Protein AF-A0A660ULQ8-F1 (afdb_monomer)

Sequence (87 aa):
MTLGRFAKSPLLGCTHDYTEFQAELLPLIEQSHNGKSHHCGKVPTRICEHDRNEIQRNKFRQQLDKAVKNEDYEAAAKLRDQIQALT

Secondary structure (DSSP, 8-state):
--HHHHTT-S--SSHHHHHHTHHHHHHHHHHHTTT-SS------SS--HHHHHHHHHHHHHHHHHHHHHTT-HHHHHHHHHHHHHT-

Foldseek 3Di:
DDPVVCVVPVDDDDPVVCVVCVVVVVVVVCVVVVNDPDCPDDDDPDDDVVVVLVVVLVVLVVVLVVCVVVVVVVSNVVSVVVSVVSD

Structure (mmCIF, N/CA/C/O backbone):
data_AF-A0A660ULQ8-F1
#
_entry.id   AF-A0A660ULQ8-F1
#
loop_
_atom_site.group_PDB
_atom_site.id
_atom_site.type_symbol
_atom_site.label_atom_id
_atom_site.label_alt_id
_atom_site.label_comp_id
_atom_site.label_asym_id
_atom_site.label_entity_id
_atom_site.label_seq_id
_atom_site.pdbx_PDB_ins_code
_atom_site.Cartn_x
_atom_site.Cartn_y
_atom_site.Cartn_z
_atom_site.occupancy
_atom_site.B_iso_or_equiv
_atom_site.auth_seq_id
_atom_site.auth_comp_id
_atom_site.auth_asym_id
_atom_site.auth_atom_id
_atom_site.pdbx_PDB_model_num
ATOM 1 N N . MET A 1 1 ? 17.584 -9.807 -31.759 1.00 59.47 1 MET A N 1
ATOM 2 C CA . MET A 1 1 ? 17.732 -8.335 -31.934 1.00 59.47 1 MET A CA 1
ATOM 3 C C . MET A 1 1 ? 19.020 -7.875 -31.227 1.00 59.47 1 MET A C 1
ATOM 5 O O . MET A 1 1 ? 19.532 -8.651 -30.441 1.00 59.47 1 MET A O 1
ATOM 9 N N . THR A 1 2 ? 19.582 -6.680 -31.469 1.00 64.94 2 THR A N 1
ATOM 10 C CA . THR A 1 2 ? 20.648 -6.101 -30.609 1.00 64.94 2 THR A CA 1
ATOM 11 C C . THR A 1 2 ? 20.087 -4.950 -29.766 1.00 64.94 2 THR A C 1
ATOM 13 O O . THR A 1 2 ? 19.232 -4.204 -30.248 1.00 64.94 2 THR A O 1
ATOM 16 N N . LEU A 1 3 ? 20.580 -4.767 -28.535 1.00 63.84 3 LEU A N 1
ATOM 17 C CA . LEU A 1 3 ? 20.130 -3.717 -27.598 1.00 63.84 3 LEU A CA 1
ATOM 18 C C . LEU A 1 3 ? 20.148 -2.309 -28.207 1.00 63.84 3 LEU A C 1
ATOM 20 O O . LEU A 1 3 ? 19.213 -1.528 -28.036 1.00 63.84 3 LEU A O 1
ATOM 24 N N . GLY A 1 4 ? 21.173 -2.004 -29.010 1.00 64.88 4 GLY A N 1
ATOM 25 C CA . GLY A 1 4 ? 21.291 -0.715 -29.700 1.00 64.88 4 GLY A CA 1
ATOM 26 C C . GLY A 1 4 ? 20.164 -0.428 -30.704 1.00 64.88 4 GLY A C 1
ATOM 27 O O . GLY A 1 4 ? 19.906 0.734 -31.017 1.00 64.88 4 GLY A O 1
ATOM 28 N N . ARG A 1 5 ? 19.466 -1.460 -31.200 1.00 63.78 5 ARG A N 1
ATOM 29 C CA . ARG A 1 5 ? 18.292 -1.314 -32.076 1.00 63.78 5 ARG A CA 1
ATOM 30 C C . ARG A 1 5 ? 16.999 -1.106 -31.278 1.00 63.78 5 ARG A C 1
ATOM 32 O O . ARG A 1 5 ? 16.153 -0.347 -31.740 1.00 63.78 5 ARG A O 1
ATOM 39 N N . PHE A 1 6 ? 16.881 -1.693 -30.083 1.00 63.88 6 PHE A N 1
ATOM 40 C CA . PHE A 1 6 ? 15.757 -1.467 -29.159 1.00 63.88 6 PHE A CA 1
ATOM 41 C C . PHE A 1 6 ? 15.696 -0.012 -28.669 1.00 63.88 6 PHE A C 1
ATOM 43 O O . PHE A 1 6 ? 14.634 0.600 -28.674 1.00 63.88 6 PHE A O 1
ATOM 50 N N . ALA A 1 7 ? 16.844 0.611 -28.379 1.00 62.91 7 ALA A N 1
ATOM 51 C CA . ALA A 1 7 ? 16.892 2.032 -28.010 1.00 62.91 7 ALA A CA 1
ATOM 52 C C . ALA A 1 7 ? 16.298 2.976 -29.082 1.00 62.91 7 ALA A C 1
ATOM 54 O O . ALA A 1 7 ? 15.888 4.091 -28.773 1.00 62.91 7 ALA A O 1
ATOM 55 N N . LYS A 1 8 ? 16.252 2.540 -30.349 1.00 65.62 8 LYS A N 1
ATOM 56 C CA . LYS A 1 8 ? 15.713 3.311 -31.481 1.00 65.62 8 LYS A CA 1
ATOM 57 C C . LYS A 1 8 ? 14.300 2.889 -31.893 1.00 65.62 8 LYS A C 1
ATOM 59 O O . LYS A 1 8 ? 13.672 3.598 -32.674 1.00 65.62 8 LYS A O 1
ATOM 64 N N . SER A 1 9 ? 13.803 1.746 -31.419 1.00 62.59 9 SER A N 1
ATOM 65 C CA . SER A 1 9 ? 12.478 1.232 -31.764 1.00 62.59 9 SER A CA 1
ATOM 66 C C . SER A 1 9 ? 11.898 0.431 -30.593 1.00 62.59 9 SER A C 1
ATOM 68 O O . SER A 1 9 ? 12.492 -0.573 -30.205 1.00 62.59 9 SER A O 1
ATOM 70 N N . PRO A 1 10 ? 10.731 0.820 -30.049 1.00 61.97 10 PRO A N 1
ATOM 71 C CA . PRO A 1 10 ? 10.180 0.241 -28.821 1.00 61.97 10 PRO A CA 1
ATOM 72 C C . PRO A 1 10 ? 9.600 -1.176 -28.986 1.00 61.97 10 PRO A C 1
ATOM 74 O O . PRO A 1 10 ? 9.006 -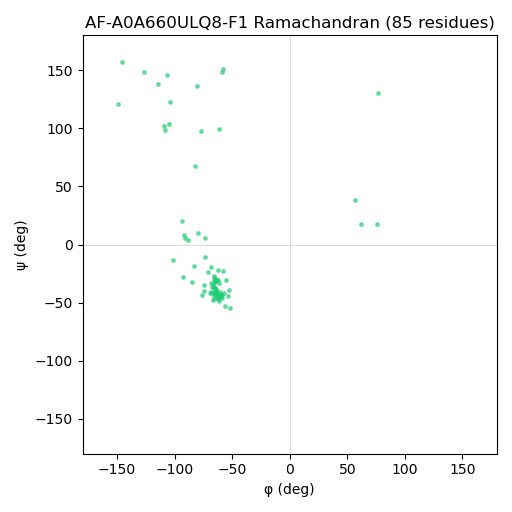1.700 -28.047 1.00 61.97 10 PRO A O 1
ATOM 77 N N . LEU A 1 11 ? 9.734 -1.800 -30.162 1.00 66.81 11 LEU A N 1
ATOM 78 C CA . LEU A 1 11 ? 9.236 -3.149 -30.427 1.00 66.81 11 LEU A CA 1
ATOM 79 C C . LEU A 1 11 ? 10.384 -4.162 -30.425 1.00 66.81 11 LEU A C 1
ATOM 81 O O . LEU A 1 11 ? 11.318 -4.058 -31.222 1.00 66.81 11 LEU A O 1
ATOM 85 N N . LEU A 1 12 ? 10.284 -5.174 -29.564 1.00 68.00 12 LEU A N 1
ATOM 86 C CA . LEU A 1 12 ? 11.143 -6.356 -29.608 1.00 68.00 12 LEU A CA 1
ATOM 87 C C . LEU A 1 12 ? 10.600 -7.318 -30.678 1.00 68.00 12 LEU A C 1
ATOM 89 O O . LEU A 1 12 ? 9.392 -7.478 -30.835 1.00 68.00 12 LEU A O 1
ATOM 93 N N . GLY A 1 13 ? 11.498 -7.881 -31.485 1.00 69.00 13 GLY A N 1
ATOM 94 C CA . GLY A 1 13 ? 11.159 -8.519 -32.761 1.00 69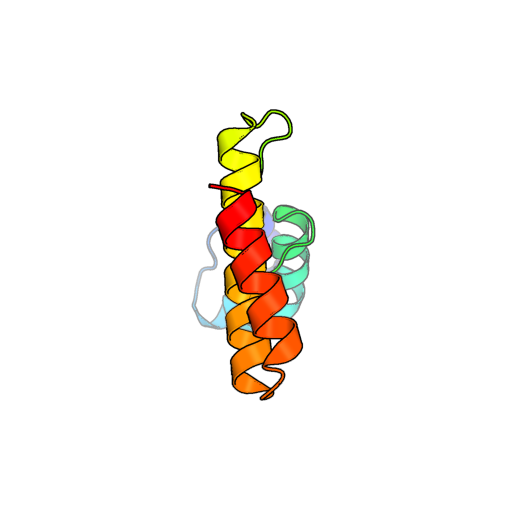.00 13 GLY A CA 1
ATOM 95 C C . GLY A 1 13 ? 10.689 -9.969 -32.634 1.00 69.00 13 GLY A C 1
ATOM 96 O O . GLY A 1 13 ? 10.060 -10.478 -33.556 1.00 69.00 13 GLY A O 1
ATOM 97 N N . CYS A 1 14 ? 10.982 -10.631 -31.513 1.00 75.81 14 CYS A N 1
ATOM 98 C CA . CYS A 1 14 ? 10.570 -11.997 -31.205 1.00 75.81 14 CYS A CA 1
ATOM 99 C C . CYS A 1 14 ? 10.299 -12.150 -29.698 1.00 75.81 14 CYS A C 1
ATOM 101 O O . CYS A 1 14 ? 10.834 -11.404 -28.878 1.00 75.81 14 CYS A O 1
ATOM 103 N N . THR A 1 15 ? 9.500 -13.145 -29.309 1.00 72.88 15 THR A N 1
ATOM 104 C CA . THR A 1 15 ? 9.182 -13.444 -27.901 1.00 72.88 15 THR A CA 1
ATOM 105 C C . THR A 1 15 ? 10.417 -13.808 -27.073 1.00 72.88 15 THR A C 1
ATOM 107 O O . THR A 1 15 ? 10.487 -13.444 -25.904 1.00 72.88 15 THR A O 1
ATOM 110 N N . HIS A 1 16 ? 11.415 -14.461 -27.676 1.00 76.44 16 HIS A N 1
ATOM 111 C CA . HIS A 1 16 ? 12.652 -14.852 -26.991 1.00 76.44 16 HIS A CA 1
ATOM 112 C C . HIS A 1 16 ? 13.562 -13.658 -26.649 1.00 76.44 16 HIS A C 1
ATOM 114 O O . HIS A 1 16 ? 14.325 -13.714 -25.686 1.00 76.44 16 HIS A O 1
ATOM 120 N N . ASP A 1 17 ? 13.439 -12.543 -27.380 1.00 71.31 17 ASP A N 1
ATOM 121 C CA . ASP A 1 17 ? 14.190 -11.324 -27.066 1.00 71.31 17 ASP A CA 1
ATOM 122 C C . ASP A 1 17 ? 13.744 -10.742 -25.701 1.00 71.31 17 ASP A C 1
ATOM 124 O O . ASP A 1 17 ? 14.553 -10.154 -24.991 1.00 71.31 17 ASP A O 1
ATOM 128 N N . TYR A 1 18 ? 12.488 -10.938 -25.276 1.00 74.31 18 TYR A N 1
ATOM 129 C CA . TYR A 1 18 ? 12.021 -10.469 -23.960 1.00 74.31 18 TYR A CA 1
ATOM 130 C C . TYR A 1 18 ? 12.665 -11.223 -22.793 1.00 74.31 18 TYR A C 1
ATOM 132 O O . TYR A 1 18 ? 12.878 -10.626 -21.741 1.00 74.31 18 TYR A O 1
ATOM 140 N N . THR A 1 19 ? 12.965 -12.513 -22.967 1.00 77.31 19 THR A N 1
ATOM 141 C CA . THR A 1 19 ? 13.647 -13.325 -21.949 1.00 77.31 19 THR A CA 1
ATOM 142 C C . THR A 1 19 ? 15.136 -13.012 -21.879 1.00 77.31 19 THR A C 1
ATOM 144 O O . THR A 1 19 ? 15.660 -12.831 -20.785 1.00 77.31 19 THR A O 1
ATOM 147 N N . GLU A 1 20 ? 15.803 -12.870 -23.027 1.00 80.62 20 GLU A N 1
ATOM 148 C CA . GLU A 1 20 ? 17.244 -12.576 -23.082 1.00 80.62 20 GLU A CA 1
ATOM 149 C C . GLU A 1 20 ? 17.563 -11.177 -22.540 1.00 80.62 20 GLU A C 1
ATOM 151 O O . GLU A 1 20 ? 18.499 -10.999 -21.765 1.00 80.62 20 GLU A O 1
ATOM 156 N N . PHE A 1 21 ? 16.745 -10.179 -22.884 1.00 75.12 21 PHE A N 1
ATOM 157 C CA . PHE A 1 21 ? 16.953 -8.800 -22.441 1.00 75.12 2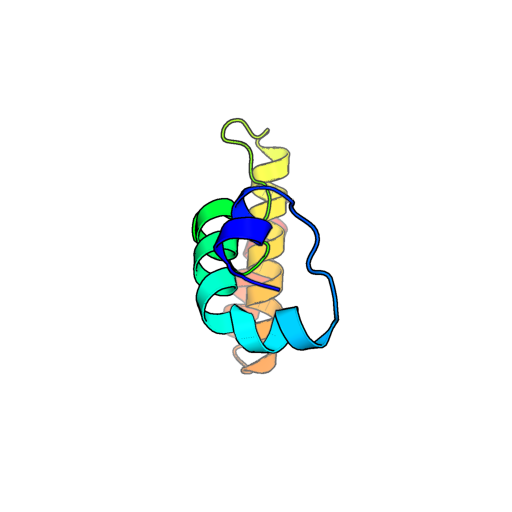1 PHE A CA 1
ATOM 158 C C . PHE A 1 21 ? 16.217 -8.464 -21.141 1.00 75.12 21 PHE A C 1
ATOM 160 O O . PHE A 1 21 ? 16.211 -7.307 -20.727 1.00 75.12 21 PHE A O 1
ATOM 167 N N . GLN A 1 22 ? 15.616 -9.444 -20.456 1.00 77.62 22 GLN A N 1
ATOM 168 C CA . GLN A 1 22 ? 14.859 -9.221 -19.220 1.00 77.62 22 GLN A CA 1
ATOM 169 C C . GLN A 1 22 ? 15.683 -8.469 -18.165 1.00 77.62 22 GLN A C 1
ATOM 171 O O . GLN A 1 22 ? 15.186 -7.522 -17.556 1.00 77.62 22 GLN A O 1
ATOM 176 N N . ALA A 1 23 ? 16.945 -8.863 -17.973 1.00 78.06 23 ALA A N 1
ATOM 177 C CA . ALA A 1 23 ? 17.838 -8.262 -16.982 1.00 78.06 23 ALA A CA 1
ATOM 178 C C . ALA A 1 23 ? 18.114 -6.771 -17.245 1.00 78.06 23 ALA A C 1
ATOM 180 O O . ALA A 1 23 ? 18.299 -6.002 -16.307 1.00 78.06 23 ALA A O 1
ATOM 181 N N . GLU A 1 24 ? 18.102 -6.355 -18.510 1.00 77.62 24 GLU A N 1
ATOM 182 C CA . GLU A 1 24 ? 18.343 -4.969 -18.920 1.00 77.62 24 GLU A CA 1
ATOM 183 C C . GLU A 1 24 ? 17.040 -4.167 -19.046 1.00 77.62 24 GLU A C 1
ATOM 185 O O . GLU A 1 24 ? 17.021 -2.959 -18.818 1.00 77.62 24 GLU A O 1
ATOM 190 N N . LEU A 1 25 ? 15.927 -4.835 -19.354 1.00 75.62 25 LEU A N 1
ATOM 191 C CA . LEU A 1 25 ? 14.601 -4.228 -19.460 1.00 75.62 25 LEU A CA 1
ATOM 192 C C . LEU A 1 25 ? 14.005 -3.891 -18.094 1.00 75.62 25 LEU A C 1
ATOM 194 O O . LEU A 1 25 ? 13.401 -2.831 -17.949 1.00 75.62 25 LEU A O 1
ATOM 198 N N . LEU A 1 26 ? 14.180 -4.761 -17.096 1.00 75.75 26 LEU A N 1
ATOM 199 C CA . LEU A 1 26 ? 13.673 -4.543 -15.739 1.00 75.75 26 LEU A CA 1
ATOM 200 C C . LEU A 1 26 ? 14.074 -3.174 -15.157 1.00 75.75 26 LEU A C 1
ATOM 202 O O . LEU A 1 26 ? 13.164 -2.413 -14.827 1.00 75.75 26 LEU A O 1
ATOM 206 N N . PRO A 1 27 ? 15.364 -2.780 -15.109 1.00 77.25 27 PRO A N 1
ATOM 207 C CA . PRO A 1 27 ? 15.750 -1.484 -14.552 1.00 77.25 27 PRO A CA 1
ATOM 208 C C . PRO A 1 27 ? 15.229 -0.297 -15.376 1.00 77.25 27 PRO A C 1
ATOM 210 O O . PRO A 1 27 ? 14.896 0.739 -14.805 1.00 77.25 27 PRO A O 1
ATOM 213 N N . LEU A 1 28 ? 15.101 -0.432 -16.701 1.00 75.19 28 LEU A N 1
ATOM 214 C CA . LEU A 1 28 ? 14.548 0.617 -17.571 1.00 75.19 28 LEU A CA 1
ATOM 215 C C . LEU A 1 28 ? 13.046 0.828 -17.338 1.00 75.19 28 LEU A C 1
ATOM 217 O O . LEU A 1 28 ? 12.562 1.965 -17.303 1.00 75.19 28 LEU A O 1
ATOM 221 N N . ILE A 1 29 ? 12.311 -0.271 -17.170 1.00 74.25 29 ILE A N 1
ATOM 222 C CA . ILE A 1 29 ? 10.885 -0.267 -16.851 1.00 74.25 29 ILE A CA 1
ATOM 223 C C . ILE A 1 29 ? 10.693 0.314 -15.448 1.00 74.25 29 ILE A C 1
ATOM 225 O O . ILE A 1 29 ? 9.899 1.237 -15.271 1.00 74.25 29 ILE A O 1
ATOM 229 N N . GLU A 1 30 ? 11.470 -0.139 -14.463 1.00 73.25 30 GLU A N 1
ATOM 230 C CA . GLU A 1 30 ? 11.435 0.406 -13.106 1.00 73.25 30 GLU A CA 1
ATOM 231 C C . GLU A 1 30 ? 11.746 1.904 -13.088 1.00 73.25 30 GLU A C 1
ATOM 233 O O . GLU A 1 30 ? 10.986 2.668 -12.495 1.00 73.25 30 GLU A O 1
ATOM 238 N N . GLN A 1 31 ? 12.786 2.361 -13.789 1.00 72.88 31 GLN A N 1
ATOM 239 C CA . GLN A 1 31 ? 13.122 3.782 -13.897 1.00 72.88 31 GLN A CA 1
ATOM 240 C C . GLN A 1 31 ? 11.979 4.593 -14.523 1.00 72.88 31 GLN A C 1
ATOM 242 O O . GLN A 1 31 ? 11.618 5.650 -14.003 1.00 72.88 31 GLN A O 1
ATOM 247 N N . SER A 1 32 ? 11.365 4.083 -15.594 1.00 68.81 32 SER A N 1
ATOM 248 C CA . SER A 1 32 ? 10.218 4.725 -16.255 1.00 68.81 32 SER A CA 1
ATOM 249 C C . SER A 1 32 ? 8.981 4.794 -15.352 1.00 68.81 32 SER A C 1
ATOM 251 O O . SER A 1 32 ? 8.186 5.728 -15.449 1.00 68.81 32 SER A O 1
ATOM 253 N N . HIS A 1 33 ? 8.833 3.841 -14.430 1.00 67.06 33 HIS A N 1
ATOM 254 C CA . HIS A 1 33 ? 7.781 3.818 -13.416 1.00 67.06 33 HIS A CA 1
ATOM 255 C C . HIS A 1 33 ? 8.204 4.450 -12.078 1.00 67.06 33 HIS A C 1
ATOM 257 O O . HIS A 1 33 ? 7.555 4.209 -11.056 1.00 67.06 33 HIS A O 1
ATOM 263 N N . ASN A 1 34 ? 9.245 5.295 -12.050 1.00 62.62 34 ASN A N 1
ATOM 264 C CA . ASN A 1 34 ? 9.719 5.962 -10.829 1.00 62.62 34 ASN A CA 1
ATOM 265 C C . ASN A 1 34 ? 10.078 4.968 -9.695 1.00 62.62 34 ASN A C 1
ATOM 267 O O . ASN A 1 34 ? 9.790 5.214 -8.522 1.00 62.62 34 ASN A O 1
ATOM 271 N N . GLY A 1 35 ? 10.674 3.827 -10.043 1.00 61.38 35 GLY A N 1
ATOM 272 C CA . GLY A 1 35 ? 11.086 2.767 -9.117 1.00 61.38 35 GLY A CA 1
ATOM 273 C C . GLY A 1 35 ? 9.937 1.910 -8.583 1.00 61.38 35 GLY A C 1
ATOM 274 O O . GLY A 1 35 ? 10.082 1.265 -7.548 1.00 61.38 35 GLY A O 1
ATOM 275 N N . LYS A 1 36 ? 8.767 1.934 -9.234 1.00 57.38 36 LYS A N 1
ATOM 276 C CA . LYS A 1 36 ? 7.584 1.181 -8.800 1.00 57.38 36 LYS A CA 1
ATOM 277 C C . LYS A 1 36 ? 7.315 0.027 -9.759 1.00 57.38 36 LYS A C 1
ATOM 279 O O . LYS A 1 36 ? 6.728 0.220 -10.817 1.00 57.38 36 LYS A O 1
ATOM 284 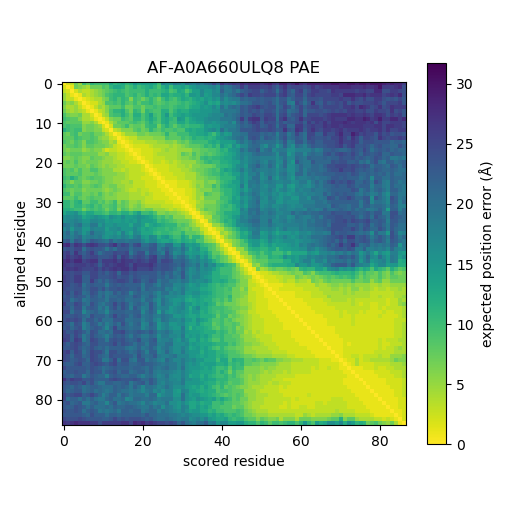N N . SER A 1 37 ? 7.688 -1.182 -9.354 1.00 58.75 37 SER A N 1
ATOM 285 C CA . SER A 1 37 ? 7.360 -2.435 -10.056 1.00 58.75 37 SER A CA 1
ATOM 286 C C . SER A 1 37 ? 5.890 -2.857 -9.897 1.00 58.75 37 SER A C 1
ATOM 288 O O . SER A 1 37 ? 5.406 -3.733 -10.610 1.00 58.75 37 SER A O 1
ATOM 290 N N . HIS A 1 38 ? 5.150 -2.200 -8.996 1.00 54.72 38 HIS A N 1
ATOM 291 C CA . HIS A 1 38 ? 3.725 -2.414 -8.760 1.00 54.72 38 HIS A CA 1
ATOM 292 C C . HIS A 1 38 ? 2.944 -1.100 -8.848 1.00 54.72 38 HIS A C 1
ATOM 294 O O . HIS A 1 38 ? 3.438 -0.032 -8.484 1.00 54.72 38 HIS A O 1
ATOM 300 N N . HIS A 1 39 ? 1.685 -1.175 -9.287 1.00 54.06 39 HIS A N 1
ATOM 301 C CA . HIS A 1 39 ? 0.784 -0.026 -9.304 1.00 54.06 39 HIS A CA 1
ATOM 302 C C . HIS A 1 39 ? 0.555 0.505 -7.877 1.00 54.06 39 HIS A C 1
ATOM 304 O O . HIS A 1 39 ? -0.270 -0.012 -7.129 1.00 54.06 39 HIS A O 1
ATOM 310 N N . CYS A 1 40 ? 1.261 1.572 -7.497 1.00 55.03 40 CYS A N 1
ATOM 311 C CA . CYS A 1 40 ? 1.107 2.204 -6.181 1.00 55.03 40 CYS A CA 1
ATOM 312 C C . CYS A 1 40 ? -0.110 3.144 -6.074 1.00 55.03 40 CYS A C 1
ATOM 314 O O . CYS A 1 40 ? -0.207 3.888 -5.099 1.00 55.03 40 CYS A O 1
ATOM 316 N N . GLY A 1 41 ? -1.009 3.151 -7.064 1.00 54.94 41 GLY A N 1
ATOM 317 C CA . GLY A 1 41 ? -2.067 4.153 -7.171 1.00 54.94 41 GLY A CA 1
ATOM 318 C C . GLY A 1 41 ? -1.525 5.482 -7.699 1.00 54.94 41 GLY A C 1
ATOM 319 O O . GLY A 1 41 ? -0.520 6.014 -7.223 1.00 54.94 41 GLY A O 1
ATOM 320 N N . LYS A 1 42 ? -2.186 6.033 -8.715 1.00 54.22 42 LYS A N 1
ATOM 321 C CA . LYS A 1 42 ? -1.914 7.384 -9.205 1.00 54.22 42 LYS A CA 1
ATOM 322 C C . LYS A 1 42 ? -2.569 8.350 -8.221 1.00 54.22 42 LYS A C 1
ATOM 324 O O . LYS A 1 42 ? -3.774 8.548 -8.274 1.00 54.22 42 LYS A O 1
ATOM 329 N N . VAL A 1 43 ? -1.793 8.883 -7.283 1.00 54.00 43 VAL A N 1
ATOM 330 C CA . VAL A 1 43 ? -2.281 9.868 -6.312 1.00 54.00 43 VAL A CA 1
ATOM 331 C C . VAL A 1 43 ? -1.744 11.240 -6.731 1.00 54.00 43 VAL A C 1
ATOM 333 O O . VAL A 1 43 ? -0.546 11.483 -6.573 1.00 54.00 43 VAL A O 1
ATOM 336 N N . PRO A 1 44 ? -2.569 12.116 -7.333 1.00 59.25 44 PRO A N 1
ATOM 337 C CA . PRO A 1 44 ? -2.152 13.461 -7.724 1.00 59.25 44 PRO A CA 1
ATOM 338 C C . PRO A 1 44 ? -1.644 14.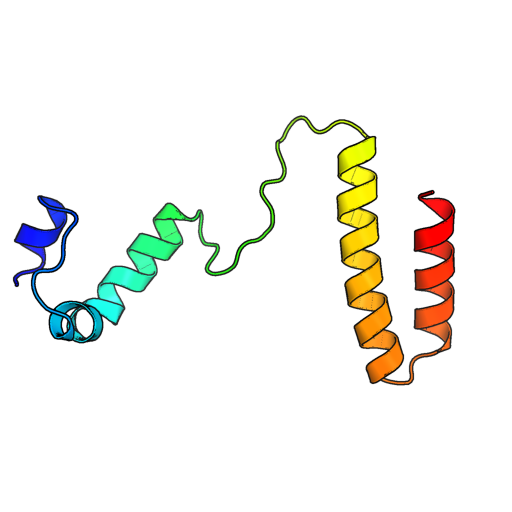268 -6.520 1.00 59.25 44 PRO A C 1
ATOM 340 O O . PRO A 1 44 ? -2.109 14.087 -5.404 1.00 59.25 44 PRO A O 1
ATOM 343 N N . THR A 1 45 ? -0.730 15.220 -6.707 1.00 58.53 45 THR A N 1
ATOM 344 C CA . THR A 1 45 ? -0.264 16.081 -5.596 1.00 58.53 45 THR A CA 1
ATOM 345 C C . THR A 1 45 ? -1.384 16.988 -5.052 1.00 58.53 45 THR A C 1
ATOM 347 O O . THR A 1 45 ? -1.392 17.346 -3.875 1.00 58.53 45 THR A O 1
ATOM 350 N N . ARG A 1 46 ? -2.368 17.325 -5.898 1.00 57.00 46 ARG A N 1
ATOM 351 C CA . ARG A 1 46 ? -3.614 18.015 -5.538 1.00 57.00 46 ARG A CA 1
ATOM 352 C C . ARG A 1 46 ? -4.769 17.029 -5.631 1.00 57.00 46 ARG A C 1
ATOM 354 O O . ARG A 1 46 ? -5.266 16.773 -6.720 1.00 57.00 46 ARG A O 1
ATOM 361 N N . ILE A 1 47 ? -5.164 16.481 -4.495 1.00 60.09 47 ILE A N 1
ATOM 362 C CA . ILE A 1 47 ? -6.319 15.596 -4.388 1.00 60.09 47 ILE A CA 1
ATOM 363 C C . ILE A 1 47 ? -7.358 16.306 -3.534 1.00 60.09 47 ILE A C 1
ATOM 365 O O . ILE A 1 47 ? -6.992 16.916 -2.525 1.00 60.09 47 ILE A O 1
ATOM 369 N N . CYS A 1 48 ? -8.625 16.227 -3.934 1.00 62.69 48 CYS A N 1
ATOM 370 C CA . CYS A 1 48 ? -9.728 16.599 -3.059 1.00 62.69 48 CYS A CA 1
ATOM 371 C C . CYS A 1 48 ? -9.683 15.722 -1.799 1.00 62.69 48 CYS A C 1
ATOM 373 O O . CYS A 1 48 ? -9.245 14.570 -1.840 1.00 62.69 48 CYS A O 1
ATOM 375 N N . GLU A 1 49 ? -10.119 16.262 -0.661 1.00 67.31 49 GLU A N 1
ATOM 376 C CA . GLU A 1 49 ? -10.130 15.534 0.619 1.00 67.31 49 GLU A CA 1
ATOM 377 C C . GLU A 1 49 ? -10.897 14.203 0.523 1.00 67.31 49 GLU A C 1
ATOM 379 O O . GLU A 1 49 ? -10.502 13.215 1.138 1.00 67.31 49 GLU A O 1
ATOM 384 N N . HIS A 1 50 ? -11.909 14.143 -0.349 1.00 68.31 50 HIS A N 1
ATOM 385 C CA . HIS A 1 50 ? -12.659 12.931 -0.675 1.00 68.31 50 HIS A CA 1
ATOM 386 C C . HIS A 1 50 ? -11.765 11.777 -1.165 1.00 68.31 50 HIS A C 1
ATOM 388 O O . HIS A 1 50 ? -11.777 10.692 -0.586 1.00 68.31 50 HIS A O 1
ATOM 394 N N . ASP A 1 51 ? -10.929 12.009 -2.178 1.00 70.56 51 ASP A N 1
ATOM 395 C CA . ASP A 1 51 ? -10.028 10.986 -2.720 1.00 70.56 51 ASP A CA 1
ATOM 396 C C . ASP A 1 51 ? -8.970 10.536 -1.698 1.00 70.56 51 ASP A C 1
ATOM 398 O O . ASP A 1 51 ? -8.562 9.373 -1.686 1.00 70.56 51 ASP A O 1
ATOM 402 N N . ARG A 1 52 ? -8.515 11.436 -0.808 1.00 74.06 52 ARG A N 1
ATOM 403 C CA . ARG A 1 52 ? -7.601 11.067 0.292 1.00 74.06 52 ARG A CA 1
ATOM 404 C C . ARG A 1 52 ? -8.258 10.076 1.241 1.00 74.06 52 ARG A C 1
ATOM 406 O O . ARG A 1 52 ? -7.641 9.056 1.564 1.00 74.06 52 ARG A O 1
ATOM 413 N N . ASN A 1 53 ? -9.500 10.355 1.626 1.00 78.00 53 ASN A N 1
ATOM 414 C CA . ASN A 1 53 ? -10.277 9.475 2.486 1.00 78.00 53 ASN A CA 1
ATOM 415 C C . ASN A 1 53 ? -10.511 8.123 1.802 1.00 78.00 53 ASN A C 1
ATOM 417 O O . ASN A 1 53 ? -10.320 7.087 2.434 1.00 78.00 53 ASN A O 1
ATOM 421 N N . GLU A 1 54 ? -10.812 8.089 0.501 1.00 79.38 54 GLU A N 1
ATOM 422 C CA . GLU A 1 54 ? -10.957 6.827 -0.239 1.00 79.38 54 GLU A CA 1
ATOM 423 C C . GLU A 1 54 ? -9.663 6.000 -0.285 1.00 79.38 54 GLU A C 1
ATOM 425 O O . GLU A 1 54 ? -9.684 4.785 -0.055 1.00 79.38 54 GLU A O 1
ATOM 430 N N . ILE A 1 55 ? -8.512 6.640 -0.508 1.00 80.31 55 ILE A N 1
ATOM 431 C CA . ILE A 1 55 ? -7.208 5.962 -0.487 1.00 80.31 55 ILE A CA 1
ATOM 432 C C . ILE A 1 55 ? -6.915 5.395 0.909 1.00 80.31 55 ILE A C 1
ATOM 434 O O . ILE A 1 55 ? -6.466 4.250 1.028 1.00 80.31 55 ILE A O 1
ATOM 438 N N . GLN A 1 56 ? -7.168 6.164 1.971 1.00 82.19 56 GLN A N 1
ATOM 439 C CA . GLN A 1 56 ? -6.982 5.700 3.350 1.00 82.19 56 GLN A CA 1
ATOM 440 C C . GLN A 1 56 ? -7.929 4.549 3.694 1.00 82.19 56 GLN A C 1
ATOM 442 O O . GLN A 1 56 ? -7.483 3.544 4.247 1.00 82.19 56 GLN A O 1
ATOM 447 N N . ARG A 1 57 ? -9.199 4.625 3.284 1.00 84.19 57 ARG A N 1
ATOM 448 C CA . ARG A 1 57 ? -10.173 3.539 3.461 1.00 84.19 57 ARG A CA 1
ATOM 449 C C . ARG A 1 57 ? -9.724 2.262 2.760 1.00 84.19 57 ARG A C 1
ATOM 451 O O . ARG A 1 57 ? -9.797 1.188 3.353 1.00 84.19 57 ARG A O 1
ATOM 458 N N . ASN A 1 58 ? -9.205 2.357 1.537 1.00 84.81 58 ASN A N 1
ATOM 459 C CA . ASN A 1 58 ? -8.679 1.190 0.826 1.00 84.81 58 ASN A CA 1
ATOM 460 C C . ASN A 1 58 ? -7.451 0.584 1.519 1.00 84.81 58 ASN A C 1
ATOM 462 O O . ASN A 1 58 ? -7.351 -0.639 1.611 1.00 84.81 58 ASN A O 1
ATOM 466 N N . LYS A 1 59 ? -6.556 1.407 2.080 1.00 86.75 59 LYS A N 1
ATOM 467 C CA . LYS A 1 59 ? -5.436 0.912 2.898 1.00 86.75 59 LYS A CA 1
ATOM 468 C C . LYS A 1 59 ? -5.917 0.196 4.161 1.00 86.75 59 LYS A C 1
ATOM 470 O O . LYS A 1 59 ? -5.432 -0.895 4.452 1.00 86.75 59 LYS A O 1
ATOM 475 N N . PHE A 1 60 ? -6.875 0.767 4.889 1.00 89.00 60 PHE A N 1
ATOM 476 C CA . PHE A 1 60 ? -7.415 0.136 6.095 1.00 89.00 60 PHE A CA 1
ATOM 477 C C . PHE A 1 60 ? -8.180 -1.154 5.792 1.00 89.00 60 PHE A C 1
ATOM 479 O O . PHE A 1 60 ? -8.055 -2.108 6.549 1.00 89.00 60 PHE A O 1
ATOM 486 N N . ARG A 1 61 ? -8.883 -1.247 4.655 1.00 88.56 61 ARG A N 1
ATOM 487 C CA . ARG A 1 61 ? -9.507 -2.503 4.198 1.00 88.56 61 ARG A CA 1
ATOM 488 C C . ARG A 1 61 ? -8.481 -3.616 3.981 1.00 88.56 61 ARG A C 1
ATOM 490 O O . ARG A 1 61 ? -8.708 -4.737 4.422 1.00 88.56 61 ARG A O 1
ATOM 497 N N . GLN A 1 62 ? -7.348 -3.309 3.346 1.00 89.31 62 GLN A N 1
ATOM 498 C CA . GLN A 1 62 ? -6.270 -4.288 3.152 1.00 89.31 62 GLN A CA 1
ATOM 499 C C . GLN A 1 62 ? -5.656 -4.733 4.487 1.00 89.31 62 GLN A C 1
ATOM 501 O O . GLN A 1 62 ? -5.374 -5.912 4.680 1.00 89.31 62 GLN A O 1
ATOM 506 N N . GLN A 1 63 ? -5.467 -3.799 5.422 1.00 89.44 63 GLN A N 1
ATOM 507 C CA . GLN A 1 63 ? -4.956 -4.116 6.758 1.00 89.44 63 GLN A CA 1
ATOM 508 C C . GLN A 1 63 ? -5.954 -4.938 7.575 1.00 89.44 63 GLN A C 1
ATOM 510 O O . GLN A 1 63 ? -5.537 -5.835 8.299 1.00 89.44 63 GLN A O 1
ATOM 515 N N . LEU A 1 64 ? -7.255 -4.673 7.430 1.00 91.44 64 LEU A N 1
ATOM 516 C CA . LEU A 1 64 ? -8.308 -5.422 8.107 1.00 91.44 64 LEU A CA 1
ATOM 517 C C . LEU A 1 64 ? -8.351 -6.869 7.615 1.00 91.44 64 LEU A C 1
ATOM 519 O O . LEU A 1 64 ? -8.361 -7.774 8.439 1.00 91.44 64 LEU A O 1
ATOM 523 N N . ASP A 1 65 ? -8.300 -7.098 6.299 1.00 91.31 65 ASP A N 1
ATOM 524 C CA . ASP A 1 65 ? -8.218 -8.452 5.730 1.00 91.31 65 ASP A CA 1
ATOM 525 C C . ASP A 1 65 ? -6.996 -9.215 6.268 1.00 91.31 65 ASP A C 1
ATOM 527 O O . ASP A 1 65 ? -7.101 -10.375 6.664 1.00 91.31 65 ASP A O 1
ATOM 531 N N . LYS A 1 66 ? -5.848 -8.536 6.371 1.00 93.31 66 LYS A N 1
ATOM 532 C CA . LYS A 1 66 ? -4.631 -9.118 6.942 1.00 93.31 66 LYS A CA 1
ATOM 533 C C . LYS A 1 66 ? -4.767 -9.429 8.438 1.00 93.31 66 LYS A C 1
ATOM 535 O O . LYS A 1 66 ? -4.360 -10.505 8.857 1.00 93.31 66 LYS A O 1
ATOM 540 N N . ALA A 1 67 ? -5.346 -8.524 9.226 1.00 91.56 67 ALA A N 1
ATOM 541 C CA . ALA A 1 67 ? -5.575 -8.727 10.658 1.00 91.56 67 ALA A CA 1
ATOM 542 C C . ALA A 1 67 ? -6.547 -9.888 10.918 1.00 91.56 67 ALA A C 1
ATOM 544 O O . ALA A 1 67 ? -6.293 -10.715 11.784 1.00 91.56 67 ALA A O 1
ATOM 545 N N . VAL A 1 68 ? -7.614 -10.009 10.118 1.00 90.94 68 VAL A N 1
ATOM 546 C CA . VAL A 1 68 ? -8.558 -11.136 10.198 1.00 90.94 68 VAL A CA 1
ATOM 547 C C . VAL A 1 68 ? -7.870 -12.458 9.854 1.00 90.94 68 VAL A C 1
ATOM 549 O O . VAL A 1 68 ? -8.075 -13.444 10.555 1.00 90.94 68 VAL A O 1
ATOM 552 N N . LYS A 1 69 ? -7.026 -12.482 8.815 1.00 93.56 69 LYS A N 1
ATOM 553 C CA . LYS A 1 69 ? -6.238 -13.672 8.443 1.00 93.56 69 LYS A CA 1
ATOM 554 C C . LYS A 1 69 ? -5.234 -14.095 9.512 1.00 93.56 69 LYS A C 1
ATOM 556 O O . LYS A 1 69 ? -4.942 -15.278 9.612 1.00 93.56 69 LYS A O 1
ATOM 561 N N . ASN A 1 70 ? -4.720 -13.139 10.277 1.00 94.31 70 ASN A N 1
ATOM 562 C CA . ASN A 1 70 ? -3.799 -13.381 11.383 1.00 94.31 70 ASN A CA 1
ATOM 563 C C . ASN A 1 70 ? -4.512 -13.650 12.720 1.00 94.31 70 ASN A C 1
ATOM 565 O O . ASN A 1 70 ? -3.839 -13.761 13.737 1.00 94.31 70 ASN A O 1
ATOM 569 N N . GLU A 1 71 ? -5.849 -13.716 12.734 1.00 93.12 71 GLU A N 1
ATOM 570 C CA . GLU A 1 71 ? -6.659 -13.901 13.950 1.00 93.12 71 GLU A CA 1
ATOM 571 C C . GLU A 1 71 ? -6.505 -12.753 14.980 1.00 93.12 71 GLU A C 1
ATOM 573 O O . GLU A 1 71 ? -6.916 -12.859 16.135 1.00 93.12 71 GLU A O 1
ATOM 578 N N . ASP A 1 72 ? -5.995 -11.596 14.543 1.00 94.19 72 ASP A N 1
ATOM 579 C CA . ASP A 1 72 ? -5.825 -10.377 15.340 1.00 94.19 72 ASP A CA 1
ATOM 580 C C . ASP A 1 72 ? -7.140 -9.575 15.412 1.00 94.19 72 ASP A C 1
ATOM 582 O O . ASP A 1 72 ? -7.280 -8.474 14.862 1.00 94.19 72 ASP A O 1
ATOM 586 N N . TYR A 1 73 ? -8.146 -10.122 16.097 1.00 90.38 73 TYR A N 1
ATOM 587 C CA . TYR A 1 73 ? -9.495 -9.542 16.129 1.00 90.38 73 TYR A CA 1
ATOM 588 C C . TYR A 1 73 ? -9.569 -8.161 16.797 1.00 90.38 73 TYR A C 1
ATOM 590 O O . TYR A 1 73 ? -10.383 -7.326 16.396 1.00 90.38 73 TYR A O 1
ATOM 598 N N . GLU A 1 74 ? -8.703 -7.876 17.772 1.00 92.81 74 GLU A N 1
ATOM 599 C CA . GLU A 1 74 ? -8.639 -6.556 18.413 1.00 92.81 74 GLU A CA 1
ATOM 600 C C . GLU A 1 74 ? -8.151 -5.479 17.429 1.00 92.81 74 GLU A C 1
ATOM 602 O O . GLU A 1 74 ? -8.710 -4.380 17.358 1.00 92.81 74 GLU A O 1
ATOM 607 N N . ALA A 1 75 ? -7.137 -5.803 16.621 1.00 89.69 75 ALA A N 1
ATOM 608 C CA . ALA A 1 75 ? -6.641 -4.911 15.579 1.00 89.69 75 ALA A CA 1
ATOM 609 C C . ALA A 1 75 ? -7.677 -4.742 14.458 1.00 89.69 75 ALA A C 1
ATOM 611 O O . ALA A 1 75 ? -7.905 -3.623 13.994 1.00 89.69 75 ALA A O 1
ATOM 612 N N . ALA A 1 76 ? -8.357 -5.824 14.068 1.00 91.69 76 ALA A N 1
ATOM 613 C CA . ALA A 1 76 ? -9.434 -5.778 13.084 1.00 91.69 76 ALA A CA 1
ATOM 614 C C . ALA A 1 76 ? -10.599 -4.875 13.536 1.00 91.69 76 ALA A C 1
ATOM 616 O O . ALA A 1 76 ? -11.107 -4.090 12.734 1.00 91.69 76 ALA A O 1
ATOM 617 N N . ALA A 1 77 ? -10.986 -4.925 14.817 1.00 92.25 77 ALA A N 1
ATOM 618 C CA . ALA A 1 77 ? -12.014 -4.049 15.378 1.00 92.25 77 ALA A CA 1
ATOM 619 C C . ALA A 1 77 ? -11.609 -2.566 15.295 1.00 92.25 77 ALA A C 1
ATOM 621 O O . ALA A 1 77 ? -12.362 -1.757 14.755 1.00 92.25 77 ALA A O 1
ATOM 622 N N . LYS A 1 78 ? -10.379 -2.225 15.712 1.00 92.75 78 LYS A N 1
ATOM 623 C CA . LYS A 1 78 ? -9.847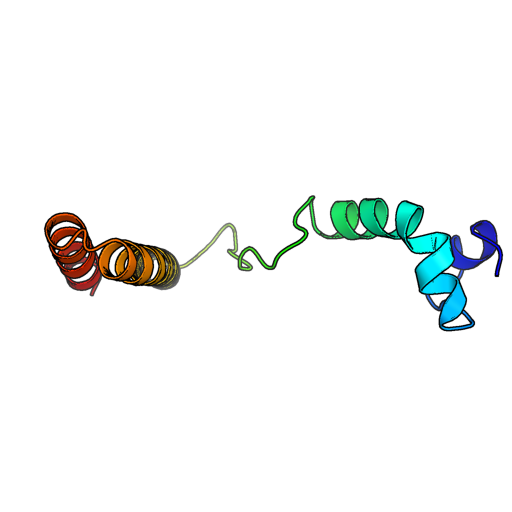 -0.851 15.616 1.00 92.75 78 LYS A CA 1
ATOM 624 C C . LYS A 1 78 ? -9.817 -0.343 14.171 1.00 92.75 78 LYS A C 1
ATOM 626 O O . LYS A 1 78 ? -10.210 0.791 13.910 1.00 92.75 78 LYS A O 1
ATOM 631 N N . LEU A 1 79 ? -9.387 -1.181 13.223 1.00 90.88 79 LEU A N 1
ATOM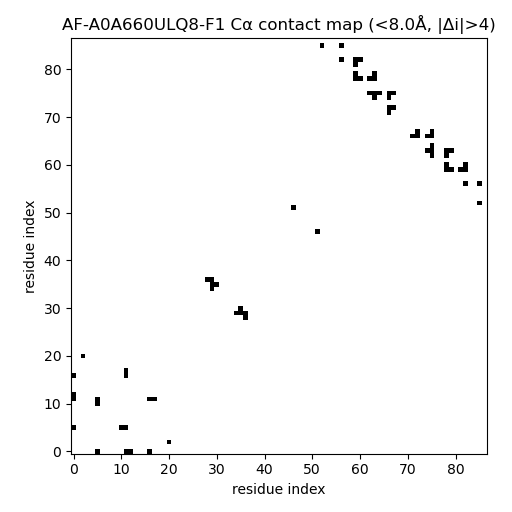 632 C CA . LEU A 1 79 ? -9.353 -0.837 11.797 1.00 90.88 79 LEU A CA 1
ATOM 633 C C . LEU A 1 79 ? -10.759 -0.627 11.220 1.00 90.88 79 LEU A C 1
ATOM 635 O O . LEU A 1 79 ? -10.961 0.280 10.413 1.00 90.88 79 LEU A O 1
ATOM 639 N N . ARG A 1 80 ? -11.747 -1.421 11.647 1.00 90.50 80 ARG A N 1
ATOM 640 C CA . ARG A 1 80 ? -13.151 -1.235 11.258 1.00 90.50 80 ARG A CA 1
ATOM 641 C C . ARG A 1 80 ? -13.681 0.115 11.737 1.00 90.50 80 ARG A C 1
ATOM 643 O O . ARG A 1 80 ? -14.278 0.842 10.946 1.00 90.50 80 ARG A O 1
ATOM 650 N N . ASP A 1 81 ? -13.428 0.462 12.996 1.00 92.00 81 ASP A N 1
ATOM 651 C CA . ASP A 1 81 ? -13.895 1.723 13.574 1.00 92.00 81 ASP A CA 1
ATOM 652 C C . ASP A 1 81 ? -13.221 2.930 12.885 1.00 92.00 81 ASP A C 1
ATOM 654 O O . ASP A 1 81 ? -13.881 3.923 12.582 1.00 92.00 81 ASP A O 1
ATOM 658 N N . GLN A 1 82 ? -11.939 2.814 12.511 1.00 88.94 82 GLN A N 1
ATOM 659 C CA . GLN A 1 82 ? -11.229 3.817 11.700 1.00 88.94 82 GLN A CA 1
ATOM 660 C C . GLN A 1 82 ? -11.812 3.980 10.287 1.00 88.94 82 GLN A C 1
ATOM 662 O O . GLN A 1 82 ? -11.897 5.099 9.784 1.00 88.94 82 GLN A O 1
ATOM 667 N N . ILE A 1 83 ? -12.235 2.891 9.635 1.00 88.56 83 ILE A N 1
ATOM 668 C CA . ILE A 1 83 ? -12.914 2.960 8.328 1.00 88.56 83 ILE A CA 1
ATOM 669 C C . ILE A 1 83 ? -14.264 3.674 8.458 1.00 88.56 83 ILE A C 1
ATOM 671 O O . ILE A 1 83 ? -14.648 4.421 7.555 1.00 88.56 83 ILE A O 1
ATOM 675 N N . GLN A 1 84 ? -14.977 3.442 9.560 1.00 88.31 84 GLN A N 1
ATOM 676 C CA . GLN A 1 84 ? -16.289 4.030 9.805 1.00 88.31 84 GLN A CA 1
ATOM 677 C C . GLN A 1 84 ? -16.204 5.516 10.170 1.00 88.31 84 GLN A C 1
ATOM 679 O O . GLN A 1 84 ? -17.041 6.284 9.719 1.00 88.31 84 GLN A O 1
ATOM 684 N N . ALA A 1 85 ? -15.162 5.937 10.890 1.00 86.62 85 ALA A N 1
ATOM 685 C CA . ALA A 1 85 ? -14.9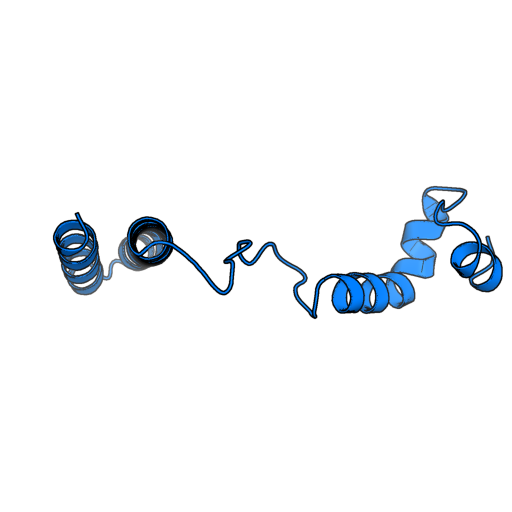09 7.346 11.204 1.00 86.62 85 ALA A CA 1
ATOM 686 C C . ALA A 1 85 ? -14.510 8.201 9.982 1.00 86.62 85 ALA A C 1
ATOM 688 O O . ALA A 1 85 ? -14.594 9.423 10.034 1.00 86.62 85 ALA A O 1
ATOM 689 N N . LEU A 1 86 ? -14.053 7.568 8.895 1.00 75.38 86 LEU A N 1
ATOM 690 C CA . LEU A 1 86 ? -13.729 8.218 7.616 1.00 75.38 86 LEU A CA 1
ATOM 691 C C . LEU A 1 86 ? -14.915 8.264 6.632 1.00 75.38 86 LEU A C 1
ATOM 693 O O . LEU A 1 86 ? -14.719 8.613 5.464 1.00 75.38 86 LEU A O 1
ATOM 697 N N . THR A 1 87 ? -16.102 7.832 7.067 1.00 65.88 87 THR A N 1
ATOM 698 C CA . THR A 1 87 ? -17.361 7.921 6.310 1.00 65.88 87 THR A CA 1
ATOM 699 C C . THR A 1 87 ? -18.125 9.157 6.752 1.00 65.88 87 THR A C 1
ATOM 701 O O . THR A 1 87 ? -18.623 9.863 5.852 1.00 65.88 87 THR A O 1
#

Radius of gyration: 20.84 Å; Cα contacts (8 Å, |Δi|>4): 37; chains: 1; bounding box: 39×33×51 Å

Mean predicted aligned error: 13.46 Å

Nearest PDB structures (foldseek):
  8wtc-assembly2_D  TM=4.541E-01  e=2.321E-04  Bacillus subtilis subsp. subtilis str. 168

pLDDT: mean 75.43, std 12.57, range [54.0, 94.31]

Solvent-accessible surface area (backbone atoms only — not comparable to full-atom values): 5316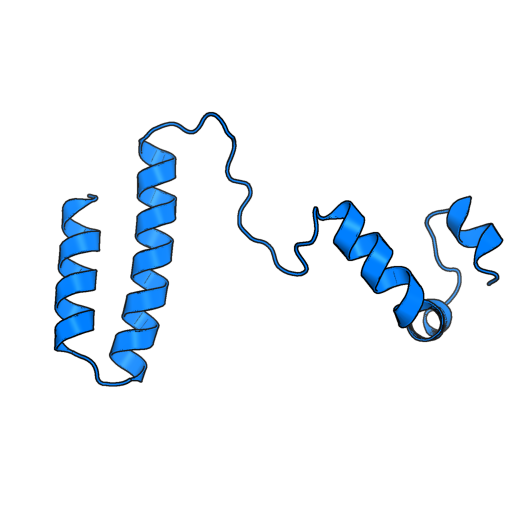 Å² total; per-residue (Å²): 135,57,73,82,54,44,82,77,37,96,67,77,92,49,79,66,50,56,66,73,42,37,82,65,45,50,59,54,52,22,56,75,46,76,71,41,91,57,91,82,67,94,74,62,97,81,62,59,73,65,60,53,44,51,53,51,42,54,51,39,51,55,49,28,55,50,24,54,74,68,68,36,57,71,59,26,51,55,38,50,53,55,47,55,76,67,107